Protein AF-A0A2E4XUX2-F1 (afdb_monomer)

Structure (mmCIF, N/CA/C/O backbone):
data_AF-A0A2E4XUX2-F1
#
_entry.id   AF-A0A2E4XUX2-F1
#
loop_
_atom_site.group_PDB
_atom_site.id
_atom_site.type_symbol
_atom_site.label_atom_id
_atom_site.label_alt_id
_atom_site.label_comp_id
_atom_site.label_asym_id
_atom_site.label_entity_id
_atom_site.label_seq_id
_atom_site.pdbx_PDB_ins_code
_atom_site.Cartn_x
_atom_site.Cartn_y
_atom_site.Cartn_z
_atom_site.occupancy
_atom_site.B_iso_or_equiv
_atom_site.auth_seq_id
_atom_site.auth_comp_id
_atom_site.auth_asym_id
_atom_site.auth_atom_id
_atom_site.pdbx_PDB_model_num
ATOM 1 N N . MET A 1 1 ? -13.521 22.174 11.044 1.00 58.12 1 MET A N 1
ATOM 2 C CA . MET A 1 1 ? -14.085 20.813 10.957 1.00 58.12 1 MET A CA 1
ATOM 3 C C . MET A 1 1 ? -13.325 20.121 9.840 1.00 58.12 1 MET A C 1
ATOM 5 O O . MET A 1 1 ? -13.396 20.618 8.723 1.00 58.12 1 MET A O 1
ATOM 9 N N . SER A 1 2 ? -12.495 19.117 10.137 1.00 80.62 2 SER A N 1
ATOM 10 C CA . SER A 1 2 ? -11.888 18.299 9.076 1.00 80.62 2 SER A CA 1
ATOM 11 C C . SER A 1 2 ? -12.908 17.262 8.606 1.00 80.62 2 SER A C 1
ATOM 13 O O . SER A 1 2 ? -13.803 16.889 9.366 1.00 80.62 2 SER A O 1
ATOM 15 N N . VAL A 1 3 ? -12.815 16.842 7.344 1.00 88.81 3 VAL A N 1
ATOM 16 C CA . VAL A 1 3 ? -13.848 16.018 6.695 1.00 88.81 3 VAL A CA 1
ATOM 17 C C . VAL A 1 3 ? -13.962 14.636 7.347 1.00 88.81 3 VAL A C 1
ATOM 19 O O . VAL A 1 3 ? -15.072 14.136 7.486 1.00 88.81 3 VAL A O 1
ATOM 22 N N . LEU A 1 4 ? -12.843 14.050 7.793 1.00 95.12 4 LEU A N 1
ATOM 23 C CA . LEU A 1 4 ? -12.794 12.691 8.357 1.00 95.12 4 LEU A CA 1
ATOM 24 C C . LEU A 1 4 ? -12.462 12.650 9.857 1.00 95.12 4 LEU A C 1
ATOM 26 O O . LEU A 1 4 ? -11.907 11.668 10.350 1.00 95.12 4 LEU A O 1
ATOM 30 N N . GLN A 1 5 ? -12.785 13.712 10.600 1.00 96.06 5 GLN A N 1
ATOM 31 C CA . GLN A 1 5 ? -12.512 13.763 12.037 1.00 96.06 5 GLN A CA 1
ATOM 32 C C . GLN A 1 5 ? -13.142 12.570 12.778 1.00 96.06 5 GLN A C 1
ATOM 34 O O . GLN A 1 5 ? -14.348 12.350 12.702 1.00 96.06 5 GLN A O 1
ATOM 39 N N . GLY A 1 6 ? -12.325 11.838 13.540 1.00 95.19 6 GLY A N 1
ATOM 40 C CA . GLY A 1 6 ? -12.758 10.688 14.346 1.00 95.19 6 GLY A CA 1
ATOM 41 C C . GLY A 1 6 ? -12.703 9.333 13.633 1.00 95.19 6 GLY A C 1
ATOM 42 O O . GLY A 1 6 ? -12.859 8.315 14.300 1.00 95.19 6 GLY A O 1
ATOM 43 N N . LEU A 1 7 ? -12.434 9.306 12.324 1.00 97.56 7 LEU A N 1
ATOM 44 C CA . LEU A 1 7 ? -12.208 8.070 11.574 1.00 97.56 7 LEU A CA 1
ATOM 45 C C . LEU A 1 7 ? -10.822 7.497 11.904 1.00 97.56 7 LEU A C 1
ATOM 47 O O . LEU A 1 7 ? -9.825 8.197 11.743 1.00 97.56 7 LEU A O 1
ATOM 51 N N . LYS A 1 8 ? -10.739 6.234 12.328 1.00 98.38 8 LYS A N 1
ATOM 52 C CA . LYS A 1 8 ? -9.479 5.558 12.673 1.00 98.38 8 LYS A CA 1
ATOM 53 C C . LYS A 1 8 ? -8.991 4.702 11.515 1.00 98.38 8 LYS A C 1
ATOM 55 O O . LYS A 1 8 ? -9.642 3.726 11.129 1.00 98.38 8 LYS A O 1
ATOM 60 N N . VAL A 1 9 ? -7.807 5.026 11.011 1.00 98.69 9 VAL A N 1
ATOM 61 C CA . VAL A 1 9 ? -7.191 4.347 9.869 1.00 98.69 9 VAL A CA 1
ATOM 62 C C . VAL A 1 9 ? -5.899 3.681 10.318 1.00 98.69 9 VAL A C 1
ATOM 64 O O . VAL A 1 9 ? -5.037 4.322 10.913 1.00 98.69 9 VAL A O 1
ATOM 67 N N . LEU A 1 10 ? -5.746 2.395 10.011 1.00 98.75 10 LEU A N 1
ATOM 68 C CA . LEU A 1 10 ? -4.516 1.650 10.243 1.00 98.75 10 LEU A CA 1
ATOM 69 C C . LEU A 1 10 ? -3.841 1.315 8.919 1.00 98.75 10 LEU A C 1
ATOM 71 O O . LEU A 1 10 ? -4.358 0.523 8.139 1.00 98.75 10 LEU A O 1
ATOM 75 N N . GLN A 1 11 ? -2.653 1.860 8.705 1.00 98.50 11 GLN A N 1
ATOM 76 C CA . GLN A 1 11 ? -1.730 1.412 7.670 1.00 98.50 11 GLN A CA 1
ATOM 77 C C . GLN A 1 11 ? -0.842 0.295 8.222 1.00 98.50 11 GLN A C 1
ATOM 79 O O . GLN A 1 11 ? -0.217 0.466 9.269 1.00 98.50 11 GLN A O 1
ATOM 84 N N . VAL A 1 12 ? -0.743 -0.823 7.509 1.00 98.12 12 VAL A N 1
ATOM 85 C CA . VAL A 1 12 ? 0.086 -1.962 7.918 1.00 98.12 12 VAL A CA 1
ATOM 86 C C . VAL A 1 12 ? 1.211 -2.188 6.915 1.00 98.12 12 VAL A C 1
ATOM 88 O O . VAL A 1 12 ? 0.970 -2.287 5.711 1.00 98.12 12 VAL A O 1
ATOM 91 N N . GLY A 1 13 ? 2.428 -2.315 7.434 1.00 96.56 13 GLY A N 1
ATOM 92 C CA . GLY A 1 13 ? 3.607 -2.706 6.682 1.00 96.56 13 GLY A CA 1
ATOM 93 C C . GLY A 1 13 ? 4.344 -1.563 5.976 1.00 96.56 13 GLY A C 1
ATOM 94 O O . GLY A 1 13 ? 3.981 -0.384 6.089 1.00 96.56 13 GLY A O 1
ATOM 95 N N . PRO A 1 14 ? 5.407 -1.918 5.231 1.00 96.00 14 PRO A N 1
ATOM 96 C CA . PRO A 1 14 ? 6.372 -0.962 4.699 1.00 96.00 14 PRO A CA 1
ATOM 97 C C . PRO A 1 14 ? 5.981 -0.333 3.352 1.00 96.00 14 PRO A C 1
ATOM 99 O O . PRO A 1 14 ? 6.699 0.536 2.865 1.00 96.00 14 PRO A O 1
ATOM 102 N N . GLY A 1 15 ? 4.878 -0.765 2.737 1.00 96.44 15 GLY A N 1
ATOM 103 C CA . GLY A 1 15 ? 4.493 -0.377 1.379 1.00 96.44 15 GLY A CA 1
ATOM 104 C C . GLY A 1 15 ? 4.258 1.129 1.190 1.00 96.44 15 GLY A 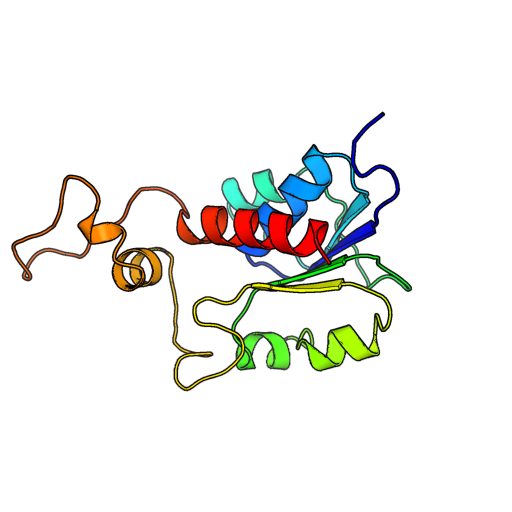C 1
ATOM 105 O O . GLY A 1 15 ? 3.610 1.788 2.011 1.00 96.44 15 GLY A O 1
ATOM 106 N N . LEU A 1 16 ? 4.783 1.686 0.093 1.00 97.62 16 LEU A N 1
ATOM 107 C CA . LEU A 1 16 ? 4.685 3.118 -0.205 1.00 97.62 16 LEU A CA 1
ATOM 108 C C . LEU A 1 16 ? 3.291 3.536 -0.685 1.00 97.62 16 LEU A C 1
ATOM 110 O O . LEU A 1 16 ? 2.864 4.651 -0.392 1.00 97.62 16 LEU A O 1
ATOM 114 N N . GLY A 1 17 ? 2.561 2.668 -1.384 1.00 98.06 17 GLY A N 1
ATOM 115 C CA . GLY A 1 17 ? 1.176 2.926 -1.782 1.00 98.06 17 GLY A CA 1
ATOM 116 C C . GLY A 1 17 ? 0.237 3.001 -0.577 1.00 98.06 17 GLY A C 1
ATOM 117 O O . GLY A 1 17 ? -0.569 3.927 -0.468 1.00 98.06 17 GLY A O 1
ATOM 118 N N . ALA A 1 18 ? 0.396 2.100 0.393 1.00 98.19 18 ALA A N 1
ATOM 119 C CA . ALA A 1 18 ? -0.279 2.174 1.681 1.00 98.19 18 ALA A CA 1
ATOM 120 C C . ALA A 1 18 ? 0.158 3.423 2.465 1.00 98.19 18 ALA A C 1
ATOM 122 O O . ALA A 1 18 ? -0.685 4.074 3.084 1.00 98.19 18 ALA A O 1
ATOM 123 N N . ALA A 1 19 ? 1.437 3.815 2.388 1.00 98.44 19 ALA A N 1
ATOM 124 C CA . ALA A 1 19 ? 1.935 5.053 2.986 1.00 98.44 19 ALA A CA 1
ATOM 125 C C . ALA A 1 19 ? 1.295 6.317 2.392 1.00 98.44 19 ALA A C 1
ATOM 127 O O . ALA A 1 19 ? 0.897 7.201 3.160 1.00 98.44 19 ALA A O 1
ATOM 128 N N . VAL A 1 20 ? 1.140 6.383 1.064 1.00 98.56 20 VAL A N 1
ATOM 129 C CA . VAL A 1 20 ? 0.394 7.442 0.362 1.00 98.56 20 VAL A CA 1
ATOM 130 C C . VAL A 1 20 ? -1.063 7.453 0.815 1.00 98.56 20 VAL A C 1
ATOM 132 O O . VAL A 1 20 ? -1.564 8.499 1.222 1.00 98.56 20 VAL A O 1
ATOM 135 N N . CYS A 1 21 ? -1.729 6.296 0.812 1.00 98.56 21 CYS A N 1
ATOM 136 C CA . CYS A 1 21 ? -3.122 6.176 1.239 1.00 98.56 21 CYS A CA 1
ATOM 137 C C . CYS A 1 21 ? -3.318 6.680 2.678 1.00 98.56 21 CYS A C 1
ATOM 139 O O . CYS A 1 21 ? -4.170 7.530 2.936 1.00 98.56 21 CYS A O 1
ATOM 141 N N . GLY A 1 22 ? -2.498 6.204 3.619 1.00 98.12 22 GLY A N 1
ATOM 142 C CA . GLY A 1 22 ? -2.552 6.628 5.016 1.00 98.12 22 GLY A CA 1
ATOM 143 C C . GLY A 1 22 ? -2.263 8.120 5.191 1.00 98.12 22 GLY A C 1
ATOM 144 O O . GLY A 1 22 ? -2.888 8.769 6.027 1.00 98.12 22 GLY A O 1
ATOM 145 N N . ARG A 1 23 ? -1.350 8.686 4.387 1.00 97.88 23 ARG A N 1
ATOM 146 C CA . ARG A 1 23 ? -1.059 10.125 4.406 1.00 97.88 23 ARG A CA 1
ATOM 147 C C . ARG A 1 23 ? -2.257 10.950 3.939 1.0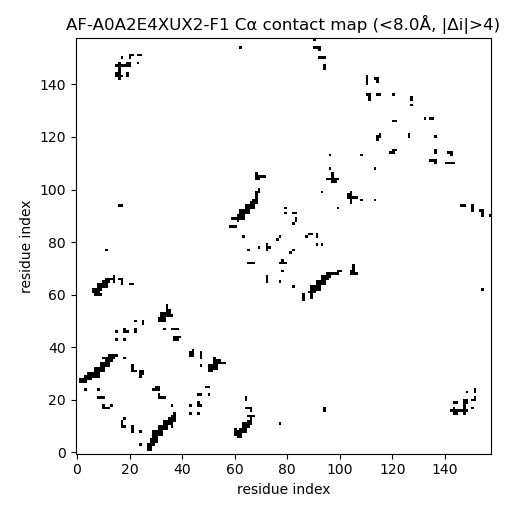0 97.88 23 ARG A C 1
ATOM 149 O O . ARG A 1 23 ? -2.585 11.927 4.596 1.00 97.88 23 ARG A O 1
ATOM 156 N N . LEU A 1 24 ? -2.941 10.534 2.873 1.00 97.12 24 LEU A N 1
ATOM 157 C CA . LEU A 1 24 ? -4.136 11.225 2.382 1.00 97.12 24 LEU A CA 1
ATOM 158 C C . LEU A 1 24 ? -5.257 11.246 3.424 1.00 97.12 24 LEU A C 1
ATOM 160 O O . LEU A 1 24 ? -5.850 12.296 3.648 1.00 97.12 24 LEU A O 1
ATOM 164 N N . PHE A 1 25 ? -5.505 10.121 4.102 1.00 97.75 25 PHE A N 1
ATOM 165 C CA . PHE A 1 25 ? -6.453 10.068 5.218 1.00 97.75 25 PHE A CA 1
ATOM 166 C C . PHE A 1 25 ? -6.064 11.025 6.354 1.00 97.75 25 PHE A C 1
ATOM 168 O O . PHE A 1 25 ? -6.920 11.753 6.859 1.00 97.75 25 PHE A O 1
ATOM 175 N N . ALA A 1 26 ? -4.780 11.058 6.727 1.00 97.25 26 ALA A N 1
ATOM 176 C CA . ALA A 1 26 ? -4.268 11.979 7.742 1.00 97.25 26 ALA A CA 1
ATOM 177 C C . ALA A 1 26 ? -4.461 13.450 7.331 1.00 97.25 26 ALA A C 1
ATOM 179 O O . ALA A 1 26 ? -4.947 14.254 8.126 1.00 97.25 26 ALA A O 1
ATOM 180 N N . ASP A 1 27 ? -4.144 13.793 6.079 1.00 95.69 27 ASP A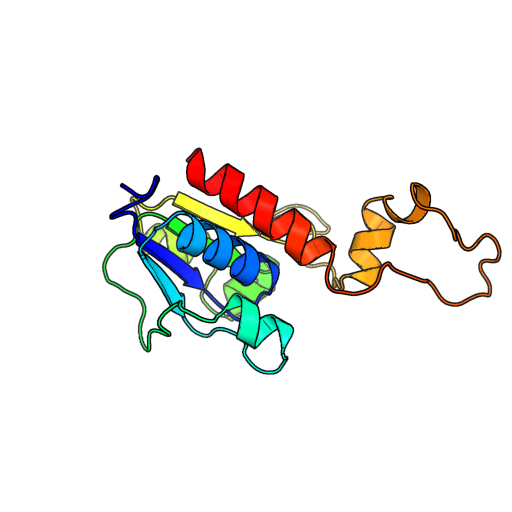 N 1
ATOM 181 C CA . ASP A 1 27 ? -4.225 15.160 5.551 1.00 95.69 27 ASP A CA 1
ATOM 182 C C . ASP A 1 27 ? -5.672 15.696 5.547 1.00 95.69 27 ASP A C 1
ATOM 184 O O . ASP A 1 27 ? -5.890 16.889 5.762 1.00 95.69 27 ASP A O 1
ATOM 188 N N . VAL A 1 28 ? -6.679 14.827 5.377 1.00 95.38 28 VAL A N 1
ATOM 189 C CA . VAL A 1 28 ? -8.107 15.198 5.491 1.00 95.38 28 VAL A CA 1
ATOM 190 C C . VAL A 1 28 ? -8.687 15.004 6.904 1.00 95.38 28 VAL A C 1
ATOM 192 O O . VAL A 1 28 ? -9.888 15.200 7.127 1.00 95.38 28 VAL A O 1
ATOM 195 N N . GLY A 1 29 ? -7.824 14.686 7.874 1.00 96.06 29 GLY A N 1
ATOM 196 C CA . GLY A 1 29 ? -8.081 14.757 9.311 1.00 96.06 29 GLY A CA 1
ATOM 197 C C . GLY A 1 29 ? -8.555 13.474 9.992 1.00 96.06 29 GLY A C 1
ATOM 198 O O . GLY A 1 29 ? -9.143 13.577 11.069 1.00 96.06 29 GLY A O 1
ATOM 199 N N . ALA A 1 30 ? -8.325 12.303 9.393 1.00 97.75 30 ALA A N 1
ATOM 200 C CA . ALA A 1 30 ? -8.504 11.018 10.066 1.00 97.75 30 ALA A CA 1
ATOM 201 C C . ALA A 1 30 ? -7.399 10.765 11.114 1.00 97.75 30 ALA A C 1
ATOM 203 O O . ALA A 1 30 ? -6.275 11.255 10.987 1.00 97.75 30 ALA A O 1
ATOM 204 N N . ASP A 1 31 ? -7.697 9.944 12.121 1.00 97.81 31 ASP A N 1
ATOM 205 C CA . ASP A 1 31 ? -6.719 9.385 13.061 1.00 97.81 31 ASP A CA 1
ATOM 206 C C . ASP A 1 31 ? -5.968 8.222 12.388 1.00 97.81 31 ASP A C 1
ATOM 208 O O . ASP A 1 31 ? -6.321 7.043 12.516 1.00 97.81 31 ASP A O 1
ATOM 212 N N . ALA A 1 32 ? -4.969 8.579 11.579 1.00 98.19 32 ALA A N 1
ATOM 213 C CA . ALA A 1 32 ? -4.171 7.640 10.805 1.00 98.19 32 ALA A CA 1
ATOM 214 C C . ALA A 1 32 ? -2.928 7.182 11.579 1.00 98.19 32 ALA A C 1
ATOM 216 O O . ALA A 1 32 ? -2.014 7.958 11.861 1.00 98.19 32 ALA A O 1
ATOM 217 N N . ASN A 1 33 ? -2.865 5.884 11.850 1.00 98.44 33 ASN A N 1
ATOM 218 C CA . ASN A 1 33 ? -1.773 5.221 12.549 1.00 98.44 33 ASN A CA 1
ATOM 219 C C . ASN A 1 33 ? -1.081 4.221 11.61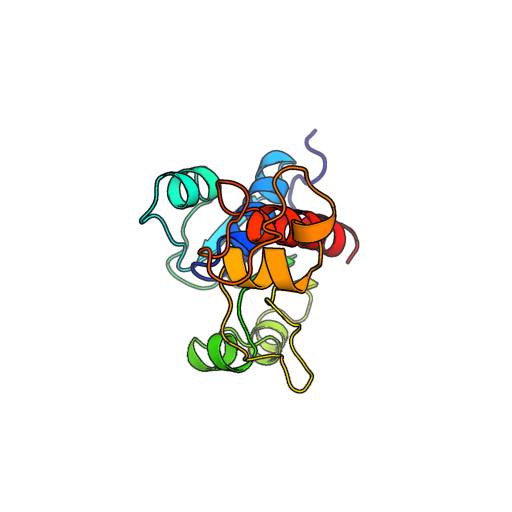7 1.00 98.44 33 ASN A C 1
ATOM 221 O O . ASN A 1 33 ? -1.679 3.723 10.662 1.00 98.44 33 ASN A O 1
ATOM 225 N N . CYS A 1 34 ? 0.179 3.900 11.897 1.00 98.31 34 CYS A N 1
ATOM 226 C CA . CYS A 1 34 ? 0.945 2.916 11.135 1.00 98.31 34 CYS A CA 1
ATOM 227 C C . CYS A 1 34 ? 1.494 1.803 12.036 1.00 98.31 34 CYS A C 1
ATOM 229 O O . CYS A 1 34 ? 1.827 2.041 13.192 1.00 98.31 34 CYS A O 1
ATOM 231 N N . PHE A 1 35 ? 1.584 0.584 11.512 1.00 98.31 35 PHE A N 1
ATOM 232 C CA . PHE A 1 35 ? 2.213 -0.567 12.160 1.00 98.31 35 PHE A CA 1
ATOM 233 C C . PHE A 1 35 ? 3.286 -1.118 11.220 1.00 98.31 35 PHE A C 1
ATOM 235 O O . PHE A 1 35 ? 2.983 -1.416 10.068 1.00 98.31 35 PHE A O 1
ATOM 242 N N . GLU A 1 36 ? 4.528 -1.197 11.700 1.00 97.38 36 GLU A N 1
ATOM 243 C CA . GLU A 1 36 ? 5.711 -1.592 10.912 1.00 97.38 36 GLU A CA 1
ATOM 244 C C . GLU A 1 36 ? 5.929 -0.792 9.597 1.00 97.38 36 GLU A C 1
ATOM 246 O O . GLU A 1 36 ? 6.121 -1.383 8.533 1.00 97.38 36 GLU A O 1
ATOM 251 N N . PRO A 1 37 ? 5.908 0.560 9.626 1.00 97.69 37 PRO A N 1
ATOM 252 C CA . PRO A 1 37 ? 6.153 1.375 8.435 1.00 97.69 37 PRO A CA 1
ATOM 253 C C . PRO A 1 37 ? 7.634 1.401 8.025 1.00 97.69 37 PRO A C 1
ATOM 255 O O . PRO A 1 37 ? 8.531 1.408 8.870 1.00 97.69 37 PRO A O 1
ATOM 258 N N . ALA A 1 38 ? 7.891 1.578 6.729 1.00 96.62 38 ALA A N 1
ATOM 259 C CA . ALA A 1 38 ? 9.209 1.953 6.223 1.00 96.62 38 ALA A CA 1
ATOM 260 C C . ALA A 1 38 ? 9.527 3.431 6.517 1.00 96.62 38 ALA A C 1
ATOM 262 O O . ALA A 1 38 ? 8.650 4.300 6.456 1.00 96.62 38 ALA A O 1
ATOM 263 N N . ARG A 1 39 ? 10.794 3.725 6.822 1.00 96.81 39 ARG A N 1
ATOM 264 C CA . ARG A 1 39 ? 11.344 5.087 7.019 1.00 96.81 39 ARG A CA 1
ATOM 265 C C . ARG A 1 39 ? 12.795 5.199 6.529 1.00 96.81 39 ARG A C 1
ATOM 267 O O . ARG A 1 39 ? 13.527 6.093 6.924 1.00 96.81 39 ARG A O 1
ATOM 274 N N . ASP A 1 40 ? 13.214 4.253 5.704 1.00 96.56 40 ASP A N 1
ATOM 275 C CA . ASP A 1 40 ? 14.569 4.077 5.179 1.00 96.56 40 ASP A CA 1
ATOM 276 C C . ASP A 1 40 ? 14.903 5.032 4.023 1.00 96.56 40 ASP A C 1
ATOM 278 O O . ASP A 1 40 ? 16.073 5.229 3.698 1.00 96.56 40 ASP A O 1
ATOM 282 N N . THR A 1 41 ? 13.892 5.667 3.425 1.00 96.38 41 THR A N 1
ATOM 283 C CA . THR A 1 41 ? 14.058 6.685 2.381 1.00 96.38 41 THR A CA 1
ATOM 284 C C . THR A 1 41 ? 13.409 8.012 2.787 1.00 96.38 41 THR A C 1
ATOM 286 O O . THR A 1 41 ? 12.406 7.999 3.508 1.00 96.38 41 THR A O 1
ATOM 289 N N . PRO A 1 42 ? 13.884 9.166 2.272 1.00 96.88 42 PRO A N 1
ATOM 290 C CA . PRO A 1 42 ? 13.245 10.460 2.534 1.00 96.88 42 PRO A CA 1
ATOM 291 C C . PRO A 1 42 ? 11.764 10.504 2.133 1.00 96.88 42 PRO A C 1
ATOM 293 O O . PRO A 1 42 ? 10.959 11.170 2.782 1.00 96.88 42 PRO A O 1
ATOM 296 N N . LEU A 1 43 ? 11.384 9.773 1.078 1.00 96.06 43 LEU A N 1
ATOM 297 C CA . LEU A 1 43 ? 9.989 9.656 0.661 1.00 96.06 43 LEU A CA 1
ATOM 298 C C . LEU A 1 43 ? 9.167 8.854 1.679 1.00 96.06 43 LEU A C 1
ATOM 300 O O . LEU A 1 43 ? 8.102 9.312 2.089 1.00 96.06 43 LEU A O 1
ATOM 304 N N . ALA A 1 44 ? 9.659 7.689 2.113 1.00 97.31 44 ALA A N 1
ATOM 305 C CA . ALA A 1 44 ? 8.987 6.874 3.125 1.00 97.31 44 ALA A CA 1
ATOM 306 C C . ALA A 1 44 ? 8.841 7.639 4.450 1.00 97.31 44 ALA A C 1
ATOM 308 O O . ALA A 1 44 ? 7.765 7.651 5.051 1.00 97.31 44 ALA A O 1
ATOM 309 N N . GLU A 1 45 ? 9.893 8.343 4.873 1.00 97.75 45 GLU A N 1
ATOM 310 C CA . GLU A 1 45 ? 9.866 9.208 6.050 1.00 97.75 45 GLU A CA 1
ATOM 311 C C . GLU A 1 45 ? 8.820 10.320 5.907 1.00 97.75 45 GLU A C 1
ATOM 313 O O . GLU A 1 45 ? 7.997 10.500 6.806 1.00 97.75 45 GLU A O 1
ATOM 318 N N . HIS A 1 46 ? 8.790 11.016 4.766 1.00 97.12 46 HIS A N 1
ATOM 319 C CA . HIS A 1 46 ? 7.813 12.067 4.492 1.00 97.12 46 HIS A CA 1
ATOM 320 C C . HIS A 1 46 ? 6.369 11.548 4.527 1.00 97.12 46 HIS A C 1
ATOM 322 O O . HIS A 1 46 ? 5.505 12.144 5.174 1.00 97.12 46 HIS A O 1
ATOM 328 N N . LEU A 1 47 ? 6.088 10.436 3.844 1.00 98.06 47 LEU A N 1
ATOM 329 C CA . LEU A 1 47 ? 4.746 9.854 3.783 1.00 98.06 47 LEU A CA 1
ATOM 330 C C . LEU A 1 47 ? 4.283 9.351 5.150 1.00 98.06 47 LEU A C 1
ATOM 332 O O . LEU A 1 47 ? 3.095 9.418 5.457 1.00 98.06 47 LEU A O 1
ATOM 336 N N . ASN A 1 48 ? 5.210 8.869 5.981 1.00 98.12 48 ASN A N 1
ATOM 337 C CA . ASN A 1 48 ? 4.924 8.376 7.324 1.00 98.12 48 ASN A CA 1
ATOM 338 C C . ASN A 1 48 ? 5.072 9.435 8.428 1.00 98.12 48 ASN A C 1
ATOM 340 O O . ASN A 1 48 ? 4.922 9.113 9.611 1.00 98.12 48 ASN A O 1
ATOM 344 N N . ASN A 1 49 ? 5.349 10.691 8.079 1.00 95.94 49 ASN A N 1
ATOM 345 C CA . ASN A 1 49 ? 5.362 11.802 9.025 1.00 95.94 49 ASN A CA 1
ATOM 346 C C . ASN A 1 49 ? 3.935 12.092 9.529 1.00 95.94 49 ASN A C 1
ATOM 348 O O . ASN A 1 49 ? 2.965 11.944 8.789 1.00 95.94 49 ASN A O 1
ATOM 352 N N . GLY A 1 50 ? 3.798 12.451 10.806 1.00 92.44 50 GLY A N 1
ATOM 353 C CA . GLY A 1 50 ? 2.517 12.765 11.446 1.00 92.44 50 GLY A CA 1
ATOM 354 C C . GLY A 1 50 ? 1.642 11.561 11.811 1.00 92.44 50 GLY A C 1
ATOM 355 O O . GLY A 1 50 ? 0.733 11.718 12.619 1.00 92.44 50 GLY A O 1
ATOM 356 N N . LYS A 1 51 ? 1.932 10.360 11.292 1.00 97.12 51 LYS A N 1
ATOM 357 C CA . LYS A 1 51 ? 1.229 9.115 11.644 1.00 97.12 51 LYS A CA 1
ATOM 358 C C . LYS A 1 51 ? 1.965 8.395 12.782 1.00 97.12 51 LYS A C 1
ATOM 360 O O . LYS A 1 51 ? 3.121 8.001 12.577 1.00 97.12 51 LYS A O 1
ATOM 365 N N . PRO A 1 52 ? 1.352 8.193 13.965 1.00 97.75 52 PRO A N 1
ATOM 366 C CA . PRO A 1 52 ? 1.983 7.447 15.050 1.00 97.75 52 PRO A CA 1
ATOM 367 C C . PRO A 1 52 ? 2.321 6.012 14.630 1.00 97.75 52 PRO A C 1
ATOM 369 O O . PRO A 1 52 ? 1.520 5.343 13.975 1.00 97.75 52 PRO A O 1
ATOM 372 N N . SER A 1 53 ? 3.512 5.539 15.011 1.00 97.88 53 SER A N 1
ATOM 373 C CA . SER A 1 53 ? 3.927 4.148 14.800 1.00 97.88 53 SER A CA 1
ATOM 374 C C . SER A 1 53 ? 3.555 3.316 16.018 1.00 97.88 53 SER A C 1
ATOM 376 O O . SER A 1 53 ? 4.078 3.527 17.112 1.00 97.88 53 SER A O 1
ATOM 378 N N . LEU A 1 54 ? 2.649 2.369 15.830 1.00 98.12 54 LEU A N 1
ATOM 379 C CA . LEU A 1 54 ? 2.159 1.484 16.872 1.00 98.12 54 LEU A CA 1
ATOM 380 C C . LEU A 1 54 ? 3.097 0.291 17.047 1.00 98.12 54 LEU A C 1
ATOM 382 O O . LEU A 1 54 ? 3.618 -0.252 16.078 1.00 98.12 54 LEU A O 1
ATOM 386 N N . THR A 1 55 ? 3.273 -0.144 18.292 1.00 97.44 55 THR A N 1
ATOM 387 C CA . THR A 1 55 ? 4.067 -1.333 18.643 1.00 97.44 55 THR A CA 1
ATOM 388 C C . THR A 1 55 ? 3.237 -2.617 18.670 1.00 97.44 55 THR A C 1
ATOM 390 O O . THR A 1 55 ? 3.791 -3.708 18.755 1.00 97.44 55 THR A O 1
ATOM 393 N N . ALA A 1 56 ? 1.909 -2.501 18.601 1.00 96.94 56 ALA A N 1
ATOM 394 C CA . ALA A 1 56 ? 0.976 -3.618 18.551 1.00 96.94 56 ALA A CA 1
ATOM 395 C C . ALA A 1 56 ? -0.292 -3.229 17.778 1.00 96.94 56 ALA A C 1
ATOM 397 O O . ALA A 1 56 ? -0.679 -2.060 17.741 1.00 96.94 56 ALA A O 1
ATOM 398 N N . LEU A 1 57 ? -0.970 -4.225 17.206 1.00 96.81 57 LEU A N 1
ATOM 399 C CA . LEU A 1 57 ? -2.223 -4.030 16.475 1.00 96.81 57 LEU A CA 1
ATOM 400 C C . LEU A 1 57 ? -3.370 -3.590 17.417 1.00 96.81 57 LEU A C 1
ATOM 402 O O . LEU A 1 57 ? -3.700 -4.327 18.359 1.00 96.81 57 LEU A O 1
ATOM 406 N N . PRO A 1 58 ? -4.025 -2.437 17.165 1.00 96.94 58 PRO A N 1
ATOM 407 C CA . PRO A 1 58 ? -5.149 -1.939 17.958 1.00 96.94 58 PRO A CA 1
ATOM 408 C C . PRO A 1 58 ? -6.328 -2.897 18.066 1.00 96.94 58 PRO A C 1
ATOM 410 O O . PRO A 1 58 ? -6.517 -3.792 17.248 1.00 96.94 58 PRO A O 1
ATOM 413 N N . LYS A 1 59 ? -7.197 -2.690 19.059 1.00 96.25 59 LYS A N 1
ATOM 414 C CA . LYS A 1 59 ? -8.393 -3.529 19.242 1.00 96.25 59 LYS A CA 1
ATOM 415 C C . LYS A 1 59 ? -9.445 -3.339 18.147 1.00 96.25 59 LYS A C 1
ATOM 417 O O . LYS A 1 59 ? -10.018 -4.341 17.736 1.00 96.25 59 LYS A O 1
ATOM 422 N N . SER A 1 60 ? -9.663 -2.112 17.674 1.00 97.12 60 SER A N 1
ATOM 423 C CA . SER A 1 60 ? -10.666 -1.785 16.654 1.00 97.12 60 SER A CA 1
ATOM 424 C C . SER A 1 60 ? -10.214 -0.624 15.778 1.00 97.12 60 SER A C 1
ATOM 426 O O . SER A 1 60 ? -9.695 0.364 16.291 1.00 97.12 60 SER A O 1
ATOM 428 N N . MET A 1 61 ? -10.465 -0.726 14.480 1.00 98.38 61 MET A N 1
ATOM 429 C CA . MET A 1 61 ? -10.155 0.276 13.458 1.00 98.38 61 MET A CA 1
ATOM 430 C C . MET A 1 61 ? -11.356 0.385 12.523 1.00 98.38 61 MET A C 1
ATOM 432 O O . MET A 1 61 ? -12.113 -0.579 12.422 1.00 98.38 61 MET A O 1
ATOM 436 N N . ASP A 1 62 ? -11.513 1.526 11.859 1.00 98.31 62 ASP A N 1
ATOM 437 C CA . ASP A 1 62 ? -12.603 1.728 10.901 1.00 98.31 62 ASP A CA 1
ATOM 438 C C . ASP A 1 62 ? -12.130 1.358 9.489 1.00 98.31 62 ASP A C 1
ATOM 440 O O . ASP A 1 62 ? -12.865 0.743 8.721 1.00 98.31 62 ASP A O 1
ATOM 444 N N . ILE A 1 63 ? -10.856 1.636 9.181 1.00 98.62 63 ILE A N 1
ATOM 445 C CA . ILE A 1 63 ? -10.204 1.254 7.924 1.00 98.62 63 ILE A CA 1
ATOM 446 C C . ILE A 1 63 ? -8.855 0.596 8.215 1.00 98.62 63 ILE A C 1
ATOM 448 O O . ILE A 1 63 ? -8.072 1.085 9.030 1.00 98.62 63 ILE A O 1
ATOM 452 N N . VAL A 1 64 ? -8.557 -0.493 7.508 1.00 98.62 64 VAL A N 1
ATOM 453 C CA . VAL A 1 64 ? -7.245 -1.146 7.490 1.00 98.62 64 VAL A CA 1
ATOM 454 C C . VAL A 1 64 ? -6.715 -1.163 6.061 1.00 98.62 64 VAL A C 1
ATOM 456 O O . VAL A 1 64 ? -7.353 -1.711 5.164 1.00 98.62 64 VAL A O 1
ATOM 459 N N . VAL A 1 65 ? -5.541 -0.574 5.860 1.00 98.62 65 VAL A N 1
ATOM 460 C CA . VAL A 1 65 ? -4.857 -0.468 4.571 1.00 98.62 65 VAL A CA 1
ATOM 461 C C . VAL A 1 65 ? -3.662 -1.414 4.560 1.00 98.62 65 VAL A C 1
ATOM 463 O O . VAL A 1 65 ? -2.802 -1.349 5.440 1.00 98.62 65 VAL A O 1
ATOM 466 N N . LEU A 1 66 ? -3.618 -2.280 3.554 1.00 97.56 66 LEU A N 1
ATOM 467 C CA . LEU A 1 66 ? -2.590 -3.296 3.346 1.00 97.56 66 LEU A CA 1
ATOM 468 C C . LEU A 1 66 ? -1.950 -3.085 1.978 1.00 97.56 66 LEU A C 1
ATOM 470 O O . LEU A 1 66 ? -2.647 -2.725 1.032 1.00 97.56 66 LEU A O 1
ATOM 474 N N . GLU A 1 67 ? -0.662 -3.379 1.847 1.00 97.75 67 GLU A N 1
ATOM 475 C CA . GLU A 1 67 ? 0.007 -3.429 0.548 1.00 97.75 67 GLU A CA 1
ATOM 476 C C . GLU A 1 67 ? 0.863 -4.683 0.416 1.00 97.75 67 GLU A C 1
ATOM 478 O O . GLU A 1 67 ? 1.694 -4.972 1.275 1.00 97.75 67 GLU A O 1
ATOM 483 N N . GLY A 1 68 ? 0.663 -5.416 -0.678 1.00 96.81 68 GLY A N 1
ATOM 484 C CA . GLY A 1 68 ? 1.473 -6.575 -1.038 1.00 96.81 68 GLY A CA 1
ATOM 485 C C . GLY A 1 68 ? 0.695 -7.610 -1.843 1.00 96.81 68 GLY A C 1
ATOM 486 O O . GLY A 1 68 ? -0.536 -7.625 -1.841 1.00 96.81 68 GLY A O 1
ATOM 487 N N . GLY A 1 69 ? 1.416 -8.490 -2.539 1.00 96.88 69 GLY A N 1
ATOM 488 C CA . GLY A 1 69 ? 0.818 -9.676 -3.162 1.00 96.88 69 GLY A CA 1
ATOM 489 C C . GLY A 1 69 ? 0.252 -10.653 -2.114 1.00 96.88 69 GLY A C 1
ATOM 490 O O . GLY A 1 69 ? 0.638 -10.576 -0.940 1.00 96.88 69 GLY A O 1
ATOM 491 N N . PRO A 1 70 ? -0.660 -11.566 -2.497 1.00 97.00 70 PRO A N 1
ATOM 492 C CA . PRO A 1 70 ? -1.263 -12.544 -1.587 1.00 97.00 70 PRO A CA 1
ATOM 493 C C . PRO A 1 70 ? -0.262 -13.345 -0.752 1.00 97.00 70 PRO A C 1
ATOM 495 O O . PRO A 1 70 ? -0.461 -13.498 0.459 1.00 97.00 70 PRO A O 1
ATOM 498 N N . ALA A 1 71 ? 0.811 -13.843 -1.372 1.00 96.31 71 ALA A N 1
ATOM 499 C CA . ALA A 1 71 ? 1.832 -14.630 -0.693 1.00 96.31 71 ALA A CA 1
ATOM 500 C C . ALA A 1 71 ? 2.584 -13.774 0.331 1.00 96.31 71 ALA A C 1
ATOM 502 O O . ALA A 1 71 ? 2.649 -14.143 1.502 1.00 96.31 71 ALA A O 1
ATOM 503 N N . ALA A 1 72 ? 3.045 -12.588 -0.077 1.00 95.81 72 ALA A N 1
ATOM 504 C CA . ALA A 1 72 ? 3.774 -11.665 0.792 1.00 95.81 72 ALA A CA 1
ATOM 505 C C . ALA A 1 72 ? 2.930 -11.209 1.994 1.00 95.81 72 ALA A C 1
ATOM 507 O O . ALA A 1 72 ? 3.413 -11.184 3.126 1.00 95.81 72 ALA A O 1
ATOM 508 N N . LEU A 1 73 ? 1.650 -10.881 1.788 1.00 96.56 73 LEU A N 1
ATOM 509 C CA . LEU A 1 73 ? 0.763 -10.522 2.896 1.00 9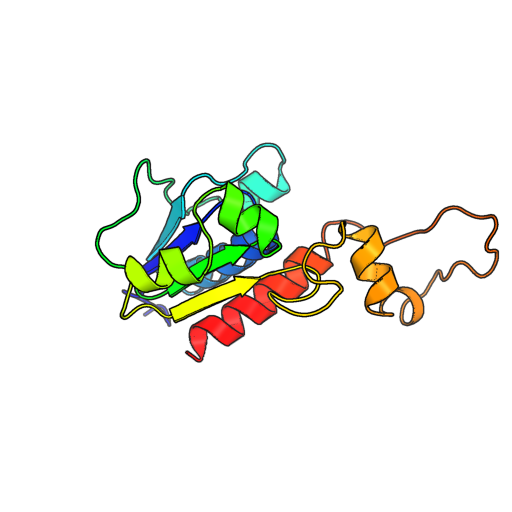6.56 73 LEU A CA 1
ATOM 510 C C . LEU A 1 73 ? 0.519 -11.709 3.833 1.00 96.56 73 LEU A C 1
ATOM 512 O O . LEU A 1 73 ? 0.448 -11.528 5.046 1.00 96.56 73 LEU A O 1
ATOM 516 N N . THR A 1 74 ? 0.397 -12.924 3.299 1.00 95.75 74 THR A N 1
ATOM 517 C CA . THR A 1 74 ? 0.201 -14.132 4.113 1.00 95.75 74 THR A CA 1
ATOM 518 C C . THR A 1 74 ? 1.437 -14.459 4.947 1.00 95.75 74 THR A C 1
ATOM 520 O O . THR A 1 74 ? 1.300 -14.720 6.140 1.00 95.75 74 THR A O 1
ATOM 523 N N . GLU A 1 75 ? 2.626 -14.398 4.348 1.00 95.31 75 GLU A N 1
ATOM 524 C CA . GLU A 1 75 ? 3.910 -14.662 5.008 1.00 95.31 75 GLU A CA 1
ATOM 525 C C . GLU A 1 75 ? 4.156 -13.707 6.182 1.00 95.31 75 GLU A C 1
ATOM 527 O O . GLU A 1 75 ? 4.542 -14.142 7.264 1.00 95.31 75 GLU A O 1
ATOM 532 N N . ASN A 1 76 ? 3.817 -12.426 6.014 1.00 92.62 76 ASN A N 1
ATOM 533 C CA . ASN A 1 76 ? 3.935 -11.414 7.068 1.00 92.62 76 ASN A CA 1
ATOM 534 C C . ASN A 1 76 ? 2.770 -11.431 8.082 1.00 92.62 76 ASN A C 1
ATOM 536 O O . ASN A 1 76 ? 2.707 -10.599 8.983 1.00 92.62 76 ASN A O 1
ATOM 540 N N . GLY A 1 77 ? 1.810 -12.356 7.952 1.00 93.00 77 GLY A N 1
ATOM 541 C CA . GLY A 1 77 ? 0.653 -12.453 8.852 1.00 93.00 77 GLY A CA 1
ATOM 542 C C . GLY A 1 77 ? -0.412 -11.363 8.655 1.00 93.00 77 GLY A C 1
ATOM 543 O O . GLY A 1 77 ? -1.330 -11.238 9.469 1.00 93.00 77 GLY A O 1
ATOM 544 N N . TRP A 1 78 ? -0.334 -10.597 7.566 1.00 94.25 78 TRP A N 1
ATOM 545 C CA . TRP A 1 78 ? -1.232 -9.486 7.222 1.00 94.25 78 TRP A CA 1
ATOM 546 C C . TRP A 1 78 ? -2.221 -9.811 6.102 1.00 94.25 78 TRP A C 1
ATOM 548 O O . TRP A 1 78 ? -2.872 -8.917 5.568 1.00 94.25 78 TRP A O 1
ATOM 558 N N . GLY A 1 79 ? -2.370 -11.087 5.741 1.00 95.25 79 GLY A N 1
ATOM 559 C CA . GLY A 1 79 ? -3.319 -11.520 4.717 1.00 95.25 79 GLY A CA 1
ATOM 560 C C . GLY A 1 79 ? -4.739 -11.000 4.972 1.00 95.25 79 GLY A C 1
ATOM 561 O O . GLY A 1 79 ? -5.202 -10.940 6.116 1.00 95.25 79 GLY A O 1
ATOM 562 N N . VAL A 1 80 ? -5.469 -10.679 3.899 1.00 96.12 80 VAL A N 1
ATOM 563 C CA . VAL A 1 80 ? -6.821 -10.084 3.956 1.00 96.12 80 VAL A CA 1
ATOM 564 C C . VAL A 1 80 ? -7.764 -10.869 4.878 1.00 96.12 80 VAL A C 1
ATOM 566 O O . VAL A 1 80 ? -8.471 -10.283 5.696 1.00 96.12 80 VAL A O 1
ATOM 569 N N . ALA A 1 81 ? -7.736 -12.205 4.817 1.00 96.00 81 ALA A N 1
ATOM 570 C CA . ALA A 1 81 ? -8.560 -13.058 5.674 1.00 96.00 81 ALA A CA 1
ATOM 571 C C . ALA A 1 81 ? -8.189 -12.955 7.167 1.00 96.00 81 ALA A C 1
ATOM 573 O O . ALA A 1 81 ? -9.068 -13.019 8.028 1.00 96.00 81 ALA A O 1
ATOM 574 N N . ALA A 1 82 ? -6.903 -12.793 7.492 1.00 95.62 82 ALA A N 1
ATOM 575 C CA . ALA A 1 82 ? -6.451 -12.596 8.867 1.00 95.62 82 ALA A CA 1
ATOM 576 C C . ALA A 1 82 ? -6.902 -11.231 9.400 1.00 95.62 82 ALA A C 1
ATOM 578 O O . ALA A 1 82 ? -7.460 -11.155 10.497 1.00 95.62 82 ALA A O 1
ATOM 579 N N . MET A 1 83 ? -6.756 -10.178 8.592 1.00 97.00 83 MET A N 1
ATOM 580 C CA . MET A 1 83 ? -7.211 -8.835 8.951 1.00 97.00 83 MET A CA 1
ATOM 581 C C . MET A 1 83 ? -8.733 -8.769 9.104 1.00 97.00 83 MET A C 1
ATOM 583 O O . MET A 1 83 ? -9.208 -8.190 10.076 1.00 97.00 83 MET A O 1
ATOM 587 N N . ARG A 1 84 ? -9.506 -9.455 8.248 1.00 97.25 84 ARG A N 1
ATOM 588 C CA . ARG A 1 84 ? -10.973 -9.548 8.372 1.00 97.25 84 ARG A CA 1
ATOM 589 C C . ARG A 1 84 ? -11.413 -10.237 9.657 1.00 97.25 84 ARG A C 1
ATOM 591 O O . ARG A 1 84 ? -12.359 -9.784 10.287 1.00 97.25 84 ARG A O 1
ATOM 598 N N . ARG A 1 85 ? -10.724 -11.300 10.085 1.00 97.06 85 ARG A N 1
ATOM 599 C CA . ARG A 1 85 ? -11.007 -11.934 11.387 1.00 97.06 85 ARG A CA 1
ATOM 600 C C . ARG A 1 85 ? -10.696 -11.006 12.559 1.00 97.06 85 ARG A C 1
ATOM 602 O O . ARG A 1 85 ? -11.390 -11.051 13.569 1.00 97.06 85 ARG A O 1
ATOM 609 N N . ARG A 1 86 ? -9.642 -10.194 12.446 1.00 97.00 86 ARG A N 1
ATOM 610 C CA . ARG A 1 86 ? -9.200 -9.293 13.517 1.00 97.00 86 ARG A CA 1
ATOM 611 C C . ARG A 1 86 ? -10.060 -8.035 13.638 1.00 97.00 86 ARG A C 1
ATOM 613 O O . ARG A 1 86 ? -10.259 -7.556 14.755 1.00 97.00 86 ARG A O 1
ATOM 620 N N . TYR A 1 87 ? -10.519 -7.525 12.501 1.00 98.00 87 TYR A N 1
ATOM 621 C CA . TYR A 1 87 ? -11.292 -6.300 12.345 1.00 98.00 87 TYR A CA 1
ATOM 622 C C . TYR A 1 87 ? -12.563 -6.602 11.531 1.00 98.00 87 TYR A C 1
ATOM 624 O O . TYR A 1 87 ? -12.640 -6.248 10.353 1.00 98.00 87 TYR A O 1
ATOM 632 N N . PRO A 1 88 ? -13.548 -7.304 12.127 1.00 97.81 88 PRO A N 1
ATOM 633 C CA . PRO A 1 88 ? -14.736 -7.771 11.409 1.00 97.81 88 PRO A CA 1
ATOM 634 C C . PRO A 1 88 ? -15.545 -6.631 10.784 1.00 97.81 88 PRO A C 1
ATOM 636 O O . PRO A 1 88 ? -16.031 -6.798 9.667 1.00 97.81 88 PRO A O 1
ATOM 639 N N . ASP A 1 89 ? -15.589 -5.474 11.447 1.00 96.75 89 ASP A N 1
ATOM 640 C CA . ASP A 1 89 ? -16.396 -4.315 11.045 1.00 96.75 89 ASP A CA 1
ATOM 641 C C . ASP A 1 89 ? -15.621 -3.272 10.219 1.00 96.75 89 ASP A C 1
ATOM 643 O O . ASP A 1 89 ? -16.216 -2.326 9.718 1.00 96.75 89 ASP A O 1
ATOM 647 N N . ALA A 1 90 ? -14.300 -3.426 10.055 1.00 97.94 90 ALA A N 1
ATOM 648 C CA . ALA A 1 90 ? -13.484 -2.446 9.335 1.00 97.94 90 ALA A CA 1
ATOM 649 C C . ALA A 1 90 ? -13.603 -2.598 7.812 1.00 97.94 90 ALA A C 1
ATOM 651 O O . ALA A 1 90 ? -13.666 -3.715 7.284 1.00 97.94 90 ALA A O 1
ATOM 652 N N . ALA A 1 91 ? -13.496 -1.503 7.067 1.00 97.81 91 ALA A N 1
ATOM 653 C CA . ALA A 1 91 ? -13.150 -1.585 5.654 1.00 97.81 91 ALA A CA 1
ATOM 654 C C . ALA A 1 91 ? -11.707 -2.104 5.518 1.00 97.81 91 ALA A C 1
ATOM 656 O O . ALA A 1 91 ? -10.800 -1.630 6.201 1.00 97.81 91 ALA A O 1
ATOM 657 N N . ILE A 1 92 ? -11.477 -3.092 4.646 1.00 97.94 92 ILE A N 1
ATOM 658 C CA . ILE A 1 92 ? -10.126 -3.602 4.364 1.00 97.94 92 ILE A CA 1
ATOM 659 C C . ILE A 1 92 ? -9.778 -3.243 2.933 1.00 97.94 92 ILE A C 1
ATOM 661 O O . ILE A 1 92 ? -10.383 -3.761 1.996 1.00 97.94 92 ILE A O 1
ATOM 665 N N . VAL A 1 93 ? -8.787 -2.373 2.788 1.00 98.06 93 VAL A N 1
ATOM 666 C CA . VAL A 1 93 ? -8.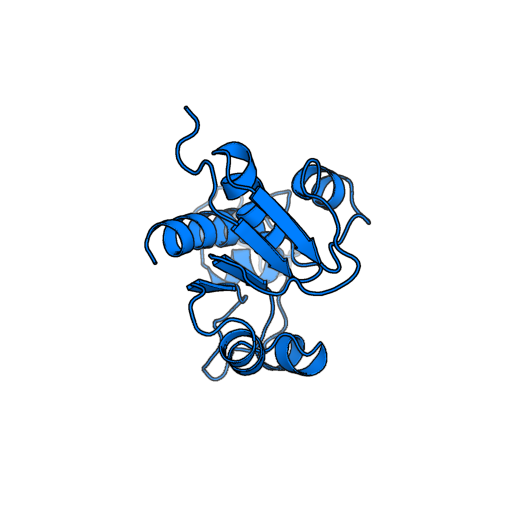293 -1.884 1.506 1.00 98.06 93 VAL A CA 1
ATOM 667 C C . VAL A 1 93 ? -6.950 -2.548 1.239 1.00 98.06 93 VAL A C 1
ATOM 669 O O . VAL A 1 93 ? -5.957 -2.243 1.895 1.00 98.06 93 VAL A O 1
ATOM 672 N N . ALA A 1 94 ? -6.920 -3.486 0.294 1.00 96.88 94 ALA A N 1
ATOM 673 C CA . ALA A 1 94 ? -5.704 -4.189 -0.097 1.00 96.88 94 ALA A CA 1
ATOM 674 C C . ALA A 1 94 ? -5.178 -3.641 -1.426 1.00 96.88 94 ALA A C 1
ATOM 676 O O . ALA A 1 94 ? -5.778 -3.851 -2.481 1.00 96.88 94 ALA A O 1
ATOM 677 N N . LEU A 1 95 ? -4.040 -2.957 -1.371 1.00 96.81 95 LEU A N 1
ATOM 678 C CA . LEU A 1 95 ? -3.263 -2.579 -2.537 1.00 96.81 95 LEU A CA 1
ATOM 679 C C . LEU A 1 95 ? -2.357 -3.741 -2.929 1.00 96.81 95 LEU A C 1
ATOM 681 O O . LEU A 1 95 ? -1.715 -4.371 -2.093 1.00 96.81 95 LEU A O 1
ATOM 685 N N . SER A 1 96 ? -2.278 -4.024 -4.219 1.00 96.12 96 SER A N 1
ATOM 686 C CA . SER A 1 96 ? -1.348 -5.026 -4.731 1.00 96.12 96 SER A CA 1
ATOM 687 C C . SER A 1 96 ? -0.956 -4.688 -6.158 1.00 96.12 96 SER A C 1
ATOM 689 O O . SER A 1 96 ? -1.787 -4.127 -6.874 1.00 96.12 96 SER A O 1
ATOM 691 N N . PRO A 1 97 ? 0.267 -5.039 -6.582 1.00 96.50 97 PRO A N 1
ATOM 692 C CA . PRO A 1 97 ? 0.735 -4.737 -7.931 1.00 96.50 97 PRO A CA 1
ATOM 693 C C . PRO A 1 97 ? -0.195 -5.253 -9.039 1.00 96.50 97 PRO A C 1
ATOM 695 O O . PRO A 1 97 ? -0.467 -4.531 -9.993 1.00 96.50 97 PRO A O 1
ATOM 698 N N . TYR A 1 98 ? -0.718 -6.477 -8.885 1.00 96.75 98 TYR A N 1
ATOM 699 C CA . TYR A 1 98 ? -1.521 -7.166 -9.906 1.00 96.75 98 TYR A CA 1
ATOM 700 C C . TYR A 1 98 ? -2.863 -7.716 -9.386 1.00 96.75 98 TYR A C 1
ATOM 702 O O . TYR A 1 98 ? -3.517 -8.502 -10.067 1.00 96.75 98 TYR A O 1
ATOM 710 N N . GLY A 1 99 ? -3.301 -7.302 -8.194 1.00 95.44 99 GLY A N 1
ATOM 711 C CA . GLY A 1 99 ? -4.510 -7.821 -7.548 1.00 95.44 99 GLY A CA 1
ATOM 712 C C . GLY A 1 99 ? -4.230 -8.941 -6.538 1.00 95.44 99 GLY A C 1
ATOM 713 O O . GLY A 1 99 ? -3.173 -9.562 -6.531 1.00 95.44 99 GLY A O 1
ATOM 714 N N . GLN A 1 100 ? -5.211 -9.216 -5.670 1.00 96.81 100 GLN A N 1
ATOM 715 C CA . GLN A 1 100 ? -5.133 -10.291 -4.665 1.00 96.81 100 GLN A CA 1
ATOM 716 C C . GLN A 1 100 ? -5.484 -11.685 -5.223 1.00 96.81 100 GLN A C 1
ATOM 718 O O . GLN A 1 100 ? -5.548 -12.661 -4.478 1.00 96.81 100 GLN A O 1
ATOM 723 N N . THR A 1 101 ? -5.788 -11.785 -6.517 1.00 96.38 101 THR A N 1
ATOM 724 C CA . THR A 1 101 ? -6.243 -13.018 -7.171 1.00 96.38 101 THR A CA 1
ATOM 725 C C . THR A 1 101 ? -5.770 -13.048 -8.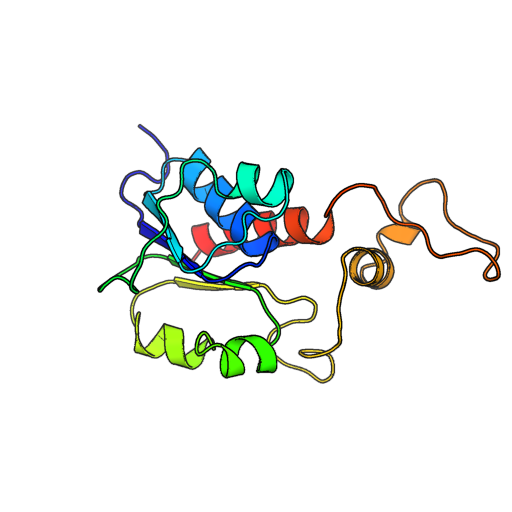619 1.00 96.38 101 THR A C 1
ATOM 727 O O . THR A 1 101 ? -5.431 -12.007 -9.177 1.00 96.38 101 THR A O 1
ATOM 730 N N . GLY A 1 102 ? -5.808 -14.225 -9.240 1.00 97.19 102 GLY A N 1
ATOM 731 C CA . GLY A 1 102 ? -5.402 -14.415 -10.630 1.00 97.19 102 GLY A CA 1
ATOM 732 C C . GLY A 1 102 ? -3.959 -14.910 -10.773 1.00 97.19 102 GLY A C 1
ATOM 733 O O . GLY A 1 102 ? -3.232 -15.002 -9.784 1.00 97.19 102 GLY A O 1
ATOM 734 N N . PRO A 1 103 ? -3.543 -15.262 -12.002 1.00 97.19 103 PRO A N 1
ATOM 735 C CA . PRO A 1 103 ? -2.251 -15.908 -12.261 1.00 97.19 103 PRO A CA 1
ATOM 736 C C . PRO A 1 103 ? -1.045 -14.999 -11.986 1.00 97.19 103 PRO A C 1
ATOM 738 O O . PRO A 1 103 ? 0.066 -15.488 -11.796 1.00 97.19 103 PRO A O 1
ATOM 741 N N . ASP A 1 104 ? -1.276 -13.688 -11.951 1.00 96.56 104 ASP A N 1
ATOM 742 C CA . ASP A 1 104 ? -0.234 -12.670 -11.860 1.00 96.56 104 ASP A CA 1
ATOM 743 C C . ASP A 1 104 ? -0.113 -12.062 -10.457 1.00 96.56 104 ASP A C 1
ATOM 745 O O . ASP A 1 104 ? 0.759 -11.228 -10.233 1.00 96.56 104 ASP A O 1
ATOM 749 N N . ALA A 1 105 ? -0.961 -12.482 -9.510 1.00 97.44 105 ALA A N 1
ATOM 750 C CA . ALA A 1 105 ? -1.129 -11.838 -8.205 1.00 97.44 105 ALA A CA 1
ATOM 751 C C . ALA A 1 105 ? 0.176 -11.710 -7.396 1.00 97.44 105 ALA A C 1
ATOM 753 O O . ALA A 1 105 ? 0.375 -10.720 -6.692 1.00 97.44 105 ALA A O 1
ATOM 754 N N . ASP A 1 106 ? 1.073 -12.689 -7.539 1.00 97.50 106 ASP A N 1
ATOM 755 C CA . ASP A 1 106 ? 2.372 -12.746 -6.860 1.00 97.50 106 ASP A CA 1
ATOM 756 C C . ASP A 1 106 ? 3.560 -12.504 -7.810 1.00 97.50 106 ASP A C 1
ATOM 758 O O . ASP A 1 106 ? 4.708 -12.802 -7.471 1.00 97.50 106 ASP A O 1
ATOM 762 N N . LYS A 1 107 ? 3.326 -11.965 -9.017 1.00 97.38 107 LYS A N 1
ATOM 763 C CA . LYS A 1 107 ? 4.433 -11.577 -9.900 1.00 97.38 107 LYS A CA 1
ATOM 764 C C . LYS A 1 107 ? 5.268 -10.470 -9.241 1.00 97.38 107 LYS A C 1
ATOM 766 O O . LYS A 1 107 ? 4.696 -9.503 -8.731 1.00 97.38 107 LYS A O 1
ATOM 771 N N . PRO A 1 108 ? 6.612 -10.553 -9.303 1.00 95.50 108 PRO A N 1
ATOM 772 C CA . PRO A 1 108 ? 7.479 -9.479 -8.839 1.00 95.50 108 PRO A CA 1
ATOM 773 C C . PRO A 1 108 ? 7.145 -8.156 -9.526 1.00 95.50 108 PRO A C 1
ATOM 775 O O . PRO A 1 108 ? 6.886 -8.115 -10.732 1.00 95.50 108 PRO A O 1
ATOM 778 N N . ALA A 1 109 ? 7.181 -7.074 -8.756 1.00 95.50 109 ALA A N 1
ATOM 779 C CA . ALA A 1 109 ? 6.864 -5.748 -9.248 1.00 95.50 109 ALA A CA 1
ATOM 780 C C . ALA A 1 109 ? 7.786 -4.690 -8.646 1.00 95.50 109 ALA A C 1
ATOM 782 O O . ALA A 1 109 ? 8.140 -4.720 -7.470 1.00 95.50 109 ALA A O 1
ATOM 783 N N . THR A 1 110 ? 8.130 -3.729 -9.485 1.00 94.50 110 THR A N 1
ATOM 784 C CA . THR A 1 110 ? 8.741 -2.444 -9.154 1.00 94.50 110 THR A CA 1
ATOM 785 C C . THR A 1 110 ? 7.970 -1.345 -9.879 1.00 94.50 110 THR A C 1
ATOM 787 O O . THR A 1 110 ? 7.239 -1.631 -10.837 1.00 94.50 110 THR A O 1
ATOM 790 N N . ASP A 1 111 ? 8.175 -0.086 -9.490 1.00 94.06 111 ASP A N 1
ATOM 791 C CA . ASP A 1 111 ? 7.559 1.049 -10.183 1.00 94.06 111 ASP A CA 1
ATOM 792 C C . ASP A 1 111 ? 7.847 1.036 -11.692 1.00 94.06 111 ASP A C 1
ATOM 794 O O . ASP A 1 111 ? 6.940 1.253 -12.484 1.00 94.06 111 ASP A O 1
ATOM 798 N N . LEU A 1 112 ? 9.067 0.658 -12.107 1.00 93.62 112 LEU A N 1
ATOM 799 C CA . LEU A 1 112 ? 9.425 0.500 -13.524 1.00 93.62 112 LEU A CA 1
ATOM 800 C C . LEU A 1 112 ? 8.524 -0.518 -14.231 1.00 93.62 112 LEU A C 1
ATOM 802 O O . LEU A 1 112 ? 7.944 -0.227 -15.274 1.00 93.62 112 LEU A O 1
ATOM 806 N N . THR A 1 113 ? 8.404 -1.720 -13.663 1.00 94.69 113 THR A N 1
ATOM 807 C CA . THR A 1 113 ? 7.625 -2.792 -14.297 1.00 94.69 113 THR A CA 1
ATOM 808 C C . THR A 1 113 ? 6.140 -2.450 -14.367 1.00 94.69 113 THR A C 1
ATOM 810 O O . THR A 1 113 ? 5.514 -2.713 -15.389 1.00 94.69 113 THR A O 1
ATOM 813 N N . LEU A 1 114 ? 5.588 -1.804 -13.334 1.00 95.62 114 LEU A N 1
ATOM 814 C CA . LEU A 1 114 ? 4.182 -1.395 -13.296 1.00 95.62 114 LEU A CA 1
ATOM 815 C C . LEU A 1 114 ? 3.905 -0.222 -14.237 1.00 95.62 114 LEU A C 1
ATOM 817 O O . LEU A 1 114 ? 2.899 -0.212 -14.950 1.00 95.62 114 LEU A O 1
ATOM 821 N N . PHE A 1 115 ? 4.827 0.734 -14.311 1.00 92.94 115 PHE A N 1
ATOM 822 C CA . PHE A 1 115 ? 4.763 1.849 -15.246 1.00 92.94 115 PHE A CA 1
ATOM 823 C C . PHE A 1 115 ? 4.711 1.370 -16.707 1.00 92.94 115 PHE A C 1
ATOM 825 O O . PHE A 1 115 ? 3.899 1.860 -17.495 1.00 92.94 115 PHE A O 1
ATOM 832 N N . CYS A 1 116 ? 5.511 0.362 -17.064 1.00 91.31 116 CYS A N 1
ATOM 833 C CA . CYS A 1 116 ? 5.453 -0.260 -18.386 1.00 91.31 116 CYS A CA 1
ATOM 834 C C . CYS A 1 116 ? 4.197 -1.130 -18.575 1.00 91.31 116 CYS A C 1
ATOM 836 O O . CYS A 1 116 ? 3.523 -1.006 -19.597 1.00 91.31 116 CYS A O 1
ATOM 838 N N . ALA A 1 117 ? 3.850 -1.977 -17.599 1.00 92.81 117 ALA A N 1
ATOM 839 C CA . ALA A 1 117 ? 2.713 -2.899 -17.688 1.00 92.81 117 ALA A CA 1
ATOM 840 C C . ALA A 1 117 ? 1.355 -2.180 -17.780 1.00 92.81 117 ALA A C 1
ATOM 842 O O . ALA A 1 117 ? 0.450 -2.658 -18.458 1.00 92.81 117 ALA A O 1
ATOM 843 N N . SER A 1 118 ? 1.222 -1.007 -17.155 1.00 92.06 118 SER A N 1
ATOM 844 C CA . SER A 1 118 ? 0.020 -0.160 -17.223 1.00 92.06 118 SER A CA 1
ATOM 845 C C . SER A 1 118 ? -0.165 0.560 -18.564 1.00 92.06 118 SER A C 1
ATOM 847 O O . SER A 1 118 ? -1.156 1.263 -18.751 1.00 92.06 118 SER A O 1
ATOM 849 N N . ALA A 1 119 ? 0.795 0.430 -19.486 1.00 89.88 119 ALA A N 1
ATOM 850 C CA . ALA A 1 119 ? 0.884 1.168 -20.743 1.00 89.88 119 ALA A CA 1
ATOM 851 C C . ALA A 1 119 ? 1.021 2.698 -20.603 1.00 89.88 119 ALA A C 1
ATOM 853 O O . ALA A 1 119 ? 1.118 3.378 -21.625 1.00 89.88 119 ALA A O 1
ATOM 854 N N . ILE A 1 120 ? 1.131 3.253 -19.387 1.00 88.69 120 ILE A N 1
ATOM 855 C CA . ILE A 1 120 ? 1.389 4.688 -19.171 1.00 88.69 120 ILE A CA 1
ATOM 856 C C . ILE A 1 120 ? 2.706 5.107 -19.830 1.00 88.69 120 ILE A C 1
ATOM 858 O O . ILE A 1 120 ? 2.773 6.186 -20.416 1.00 88.69 120 ILE A O 1
ATOM 862 N N . ALA A 1 121 ? 3.718 4.232 -19.832 1.00 87.50 121 ALA A N 1
ATOM 863 C CA . ALA A 1 121 ? 4.970 4.452 -20.558 1.00 87.50 121 ALA A CA 1
ATOM 864 C C . ALA A 1 121 ? 4.758 4.793 -22.045 1.00 87.50 121 ALA A C 1
ATOM 866 O O . ALA A 1 121 ? 5.544 5.533 -22.629 1.00 87.50 121 ALA A O 1
ATOM 867 N N . ARG A 1 122 ? 3.669 4.304 -22.657 1.00 86.12 122 ARG A N 1
ATOM 868 C CA . ARG A 1 122 ? 3.313 4.603 -24.048 1.00 86.12 122 ARG A CA 1
ATOM 869 C C . ARG A 1 122 ? 2.471 5.874 -24.220 1.00 86.12 122 ARG A C 1
ATOM 871 O O . ARG A 1 122 ? 2.208 6.262 -25.351 1.00 86.12 122 ARG A O 1
ATOM 878 N N . CYS A 1 123 ? 2.048 6.520 -23.143 1.00 86.00 123 CYS A N 1
ATOM 879 C CA . CYS A 1 123 ? 1.227 7.731 -23.189 1.00 86.00 123 CYS A CA 1
ATOM 880 C C . CYS A 1 123 ? 2.030 9.011 -22.913 1.00 86.00 123 CYS A C 1
ATOM 882 O O . CYS A 1 123 ? 1.471 10.102 -22.993 1.00 86.00 123 CYS A O 1
ATOM 884 N N . LEU A 1 124 ? 3.316 8.892 -22.573 1.00 82.88 124 LEU A N 1
ATOM 885 C CA . LEU A 1 124 ? 4.193 10.020 -22.265 1.00 82.88 124 LEU A CA 1
ATOM 886 C C . LEU A 1 124 ? 5.220 10.252 -23.376 1.00 82.88 124 LEU A C 1
ATOM 888 O O . LEU A 1 124 ? 5.531 9.361 -24.161 1.00 82.88 124 LEU A O 1
ATOM 892 N N . THR A 1 125 ? 5.763 11.466 -23.427 1.00 76.81 125 THR A N 1
ATOM 893 C CA . THR A 1 125 ? 6.899 11.808 -24.292 1.00 76.81 125 THR A CA 1
ATOM 894 C C . THR A 1 125 ? 8.181 11.134 -23.804 1.00 76.81 125 THR A C 1
ATOM 896 O O . THR A 1 125 ? 8.370 10.997 -22.596 1.00 76.81 125 THR A O 1
ATOM 899 N N . GLY A 1 126 ? 9.091 10.796 -24.721 1.00 74.88 126 GLY A N 1
ATOM 900 C CA . GLY A 1 126 ? 10.339 10.095 -24.384 1.00 74.88 126 GLY A CA 1
ATOM 901 C C . GLY A 1 126 ? 10.187 8.574 -24.359 1.00 74.88 126 GLY A C 1
ATOM 902 O O . GLY A 1 126 ? 10.812 7.904 -23.541 1.00 74.88 126 GLY A O 1
ATOM 903 N N . GLN A 1 127 ? 9.323 8.039 -25.228 1.00 73.69 127 GLN A N 1
ATOM 904 C CA . GLN A 1 127 ? 9.245 6.605 -25.484 1.00 73.69 127 GLN A CA 1
ATOM 905 C C . GLN A 1 127 ? 10.579 6.111 -26.043 1.00 73.69 127 GLN A C 1
ATOM 907 O O . GLN A 1 127 ? 11.223 6.796 -26.836 1.00 73.69 127 GLN A O 1
ATOM 912 N N . VAL A 1 128 ? 10.965 4.912 -25.625 1.00 77.31 128 VAL A N 1
ATOM 913 C CA . VAL A 1 128 ? 12.118 4.211 -26.179 1.00 77.31 128 VAL A CA 1
ATOM 914 C C . VAL A 1 128 ? 11.621 3.384 -27.362 1.00 77.31 128 VAL A C 1
ATOM 916 O O . VAL A 1 128 ? 10.893 2.410 -27.167 1.00 77.31 128 VAL A O 1
ATOM 919 N N . ASP A 1 129 ? 11.980 3.800 -28.577 1.00 79.38 129 ASP A N 1
ATOM 920 C CA . ASP A 1 129 ? 11.669 3.058 -29.807 1.00 79.38 129 ASP A CA 1
ATOM 921 C C . ASP A 1 129 ? 12.717 1.965 -30.095 1.00 79.38 129 ASP A C 1
ATOM 923 O O . ASP A 1 129 ? 12.396 0.931 -30.685 1.00 79.38 129 ASP A O 1
ATOM 927 N N . ASP A 1 130 ? 13.965 2.168 -29.657 1.00 87.06 130 ASP A N 1
ATOM 928 C CA . ASP A 1 130 ? 15.046 1.190 -29.774 1.00 87.06 130 ASP A CA 1
ATOM 929 C C . ASP A 1 130 ? 15.042 0.225 -28.581 1.00 87.06 130 ASP A C 1
ATOM 931 O O . ASP A 1 130 ? 15.441 0.560 -27.468 1.00 87.06 130 ASP A O 1
ATOM 935 N N . LEU A 1 131 ? 14.633 -1.019 -28.827 1.00 84.62 131 LEU A N 1
ATOM 936 C CA . LEU A 1 131 ? 14.557 -2.062 -27.801 1.00 84.62 131 LEU A CA 1
ATOM 937 C C . LEU A 1 131 ? 15.928 -2.511 -27.258 1.00 84.62 131 LEU A C 1
ATOM 939 O O . LEU A 1 131 ? 15.967 -3.327 -26.336 1.00 84.62 131 LEU A O 1
ATOM 943 N N . SER A 1 132 ? 17.041 -2.038 -27.828 1.00 91.00 132 SER A N 1
ATOM 944 C CA . SER A 1 132 ? 18.382 -2.255 -27.277 1.00 91.00 132 SER A CA 1
ATOM 945 C C . SER A 1 132 ? 18.731 -1.294 -26.136 1.00 91.00 132 SER A C 1
ATOM 947 O O . SER A 1 132 ? 19.640 -1.582 -25.352 1.00 91.00 132 SER A O 1
ATOM 949 N N . GLU A 1 133 ? 18.001 -0.185 -25.998 1.00 88.44 133 GLU A N 1
ATOM 950 C CA . GLU A 1 133 ? 18.169 0.755 -24.894 1.00 88.44 133 GLU A CA 1
ATOM 951 C C . GLU A 1 133 ? 17.524 0.239 -23.599 1.00 88.44 133 GLU A C 1
ATOM 953 O O . GLU A 1 133 ? 16.566 -0.539 -23.593 1.00 88.44 133 GLU A O 1
ATOM 958 N N . ALA A 1 134 ? 18.055 0.686 -22.458 1.00 88.38 134 ALA A N 1
ATOM 959 C CA . ALA A 1 134 ? 17.506 0.313 -21.161 1.00 88.38 134 ALA A CA 1
ATOM 960 C C . ALA A 1 134 ? 16.091 0.900 -20.969 1.00 88.38 134 ALA A C 1
ATOM 962 O O . ALA A 1 134 ? 15.855 2.055 -21.333 1.00 88.38 134 ALA A O 1
ATOM 963 N N . PRO A 1 135 ? 15.156 0.166 -20.331 1.00 87.00 135 PRO A N 1
ATOM 964 C CA . PRO A 1 135 ? 13.827 0.692 -20.052 1.00 87.00 135 PRO A CA 1
ATOM 965 C C . PRO A 1 135 ? 13.903 1.930 -19.158 1.00 87.00 135 PRO A C 1
ATOM 967 O O . PRO A 1 135 ? 14.616 1.946 -18.151 1.00 87.00 135 PRO A O 1
ATOM 970 N N . VAL A 1 136 ? 13.106 2.941 -19.489 1.00 87.75 136 VAL A N 1
ATOM 971 C CA . VAL A 1 136 ? 12.987 4.173 -18.705 1.00 87.75 136 VAL A CA 1
ATOM 972 C C . VAL A 1 136 ? 11.643 4.236 -17.990 1.00 87.75 136 VAL A C 1
ATOM 974 O O . VAL A 1 136 ? 10.648 3.647 -18.414 1.00 87.75 136 VAL A O 1
ATOM 977 N N . ARG A 1 137 ? 11.607 4.997 -16.899 1.00 88.94 137 ARG A N 1
ATOM 978 C CA . ARG A 1 137 ? 10.378 5.354 -16.187 1.00 88.94 137 ARG A CA 1
ATOM 979 C C . ARG A 1 137 ? 10.389 6.822 -15.814 1.00 88.94 137 ARG A C 1
ATOM 981 O O . ARG A 1 137 ? 11.449 7.443 -15.730 1.00 88.94 137 ARG A O 1
ATOM 988 N N . ALA A 1 138 ? 9.208 7.346 -15.513 1.00 87.00 138 ALA A N 1
ATOM 989 C CA . ALA A 1 138 ? 9.102 8.614 -14.814 1.00 87.00 138 ALA A CA 1
ATOM 990 C C . ALA A 1 138 ? 9.835 8.550 -13.460 1.00 87.00 138 ALA A C 1
ATOM 992 O O . ALA A 1 138 ? 9.923 7.499 -12.818 1.00 87.00 138 ALA A O 1
ATOM 993 N N . VAL A 1 139 ? 10.372 9.691 -13.031 1.00 88.56 139 VAL A N 1
ATOM 994 C CA . VAL A 1 139 ? 11.054 9.821 -11.740 1.00 88.56 139 VAL A CA 1
ATOM 995 C C . VAL A 1 139 ? 10.075 9.609 -10.576 1.00 88.56 139 VAL A C 1
ATOM 997 O O . VAL A 1 139 ? 8.899 9.965 -10.665 1.00 88.56 139 VAL A O 1
ATOM 1000 N N . GLY A 1 140 ? 10.569 9.067 -9.462 1.00 89.69 140 GLY A N 1
ATOM 1001 C CA . GLY A 1 140 ? 9.786 8.865 -8.238 1.00 89.69 140 GLY A CA 1
ATOM 1002 C C . GLY A 1 140 ? 9.120 7.493 -8.166 1.00 89.69 140 GLY A C 1
ATOM 1003 O O . GLY A 1 140 ? 9.663 6.529 -8.681 1.00 89.69 140 GLY A O 1
ATOM 1004 N N . GLU A 1 141 ? 7.974 7.399 -7.502 1.00 94.25 141 GLU A N 1
ATOM 1005 C CA . GLU A 1 141 ? 7.257 6.136 -7.261 1.00 94.25 141 GLU A CA 1
ATOM 1006 C C . GLU A 1 141 ? 5.808 6.285 -7.747 1.00 94.25 141 GLU A C 1
ATOM 1008 O O . GLU A 1 141 ? 4.860 6.323 -6.961 1.00 94.25 141 GLU A O 1
ATOM 1013 N N . GLN A 1 142 ? 5.636 6.495 -9.055 1.00 94.06 142 GLN A N 1
ATOM 1014 C CA . GLN A 1 142 ? 4.361 6.944 -9.633 1.00 94.06 142 GLN A CA 1
ATOM 1015 C C . GLN A 1 142 ? 3.224 5.952 -9.374 1.00 94.06 142 GLN A C 1
ATOM 1017 O O . GLN A 1 142 ? 2.114 6.346 -9.019 1.00 94.06 142 GLN A O 1
ATOM 1022 N N . SER A 1 143 ? 3.512 4.659 -9.491 1.00 95.00 143 SER A N 1
ATOM 1023 C CA . SER A 1 143 ? 2.557 3.577 -9.261 1.00 95.00 143 SER A CA 1
ATOM 1024 C C . SER A 1 143 ? 2.093 3.553 -7.805 1.00 95.00 143 SER A C 1
ATOM 1026 O O . SER A 1 143 ? 0.904 3.362 -7.5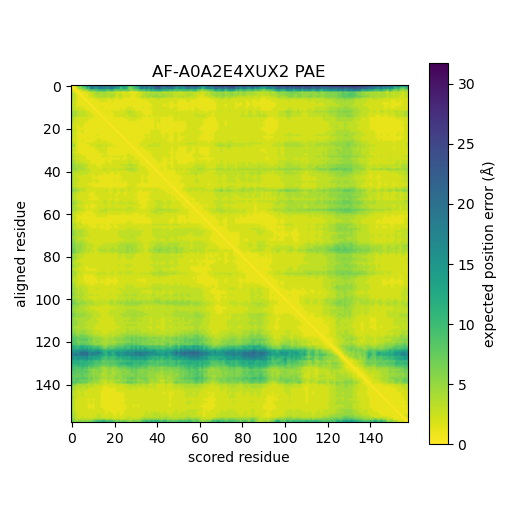50 1.00 95.00 143 SER A O 1
ATOM 1028 N N . ALA A 1 144 ? 2.995 3.816 -6.852 1.00 95.62 144 ALA A N 1
ATOM 1029 C CA . ALA A 1 144 ? 2.649 3.911 -5.435 1.00 95.62 144 ALA A CA 1
ATOM 1030 C C . ALA A 1 144 ? 1.717 5.101 -5.166 1.00 95.62 144 ALA A C 1
ATOM 1032 O O . ALA A 1 144 ? 0.720 4.954 -4.462 1.00 95.62 144 ALA A O 1
ATOM 1033 N N . PHE A 1 145 ? 1.987 6.264 -5.767 1.00 97.00 145 PHE A N 1
ATOM 1034 C CA . PHE A 1 145 ? 1.123 7.437 -5.617 1.00 97.00 145 PHE A CA 1
ATOM 1035 C C . PHE A 1 145 ? -0.262 7.232 -6.237 1.00 97.00 145 PHE A C 1
ATOM 1037 O O . PHE A 1 145 ? -1.271 7.508 -5.587 1.00 97.00 145 PHE A O 1
ATOM 1044 N N . ILE A 1 146 ? -0.326 6.717 -7.468 1.00 96.12 146 ILE A N 1
ATOM 1045 C CA . ILE A 1 146 ? -1.593 6.460 -8.165 1.00 96.12 146 ILE A CA 1
ATOM 1046 C C . ILE A 1 146 ? -2.403 5.394 -7.418 1.00 96.12 146 ILE A C 1
ATOM 1048 O O . ILE A 1 146 ? -3.580 5.608 -7.123 1.00 96.12 146 ILE A O 1
ATOM 1052 N N . GLY A 1 147 ? -1.772 4.270 -7.066 1.00 97.00 147 GLY A N 1
ATOM 1053 C CA . GLY A 1 147 ? -2.411 3.188 -6.319 1.00 97.00 147 GLY A CA 1
ATOM 1054 C C . GLY A 1 147 ? -2.868 3.631 -4.929 1.00 97.00 147 GLY A C 1
ATOM 1055 O O . GLY A 1 147 ? -3.995 3.343 -4.534 1.00 97.00 147 GLY A O 1
ATOM 1056 N N . GLY A 1 148 ? -2.035 4.388 -4.213 1.00 98.06 148 GLY A N 1
ATOM 1057 C CA . GLY A 1 148 ? -2.348 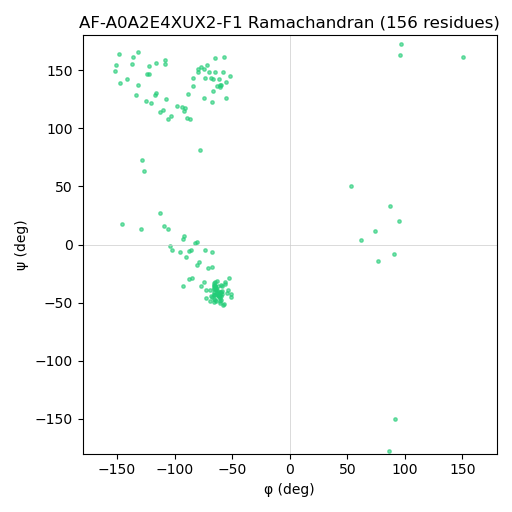4.947 -2.899 1.00 98.06 148 GLY A CA 1
ATOM 1058 C C . GLY A 1 148 ? -3.517 5.928 -2.913 1.00 98.06 148 GLY A C 1
ATOM 1059 O O . GLY A 1 148 ? -4.384 5.861 -2.042 1.00 98.06 148 GLY A O 1
ATOM 1060 N N . LEU A 1 149 ? -3.589 6.800 -3.922 1.00 97.62 149 LEU A N 1
ATOM 1061 C CA . LEU A 1 149 ? -4.722 7.705 -4.111 1.00 97.62 149 LEU A CA 1
ATOM 1062 C C . LEU A 1 149 ? -6.009 6.935 -4.427 1.00 97.62 149 LEU A C 1
ATOM 1064 O O . LEU A 1 149 ? -7.036 7.175 -3.794 1.00 97.62 149 LEU A O 1
ATOM 1068 N N . ALA A 1 150 ? -5.950 5.980 -5.359 1.00 97.75 150 ALA A N 1
ATOM 1069 C CA . ALA A 1 150 ? -7.094 5.135 -5.691 1.00 97.75 150 ALA A CA 1
ATOM 1070 C C . ALA A 1 150 ? -7.594 4.350 -4.465 1.00 97.75 150 ALA A C 1
ATOM 1072 O O . ALA A 1 150 ? -8.800 4.256 -4.237 1.00 97.75 150 ALA A O 1
ATOM 1073 N N . ALA A 1 151 ? -6.674 3.847 -3.640 1.00 98.06 151 ALA A N 1
ATOM 1074 C CA . ALA A 1 151 ? -6.992 3.152 -2.401 1.00 98.06 151 ALA A CA 1
ATOM 1075 C C . ALA A 1 151 ? -7.642 4.064 -1.356 1.00 98.06 151 ALA A C 1
ATOM 1077 O O . ALA A 1 151 ? -8.614 3.654 -0.726 1.00 98.06 151 ALA A O 1
ATOM 1078 N N . ALA A 1 152 ? -7.166 5.302 -1.204 1.00 97.44 152 ALA A N 1
ATOM 1079 C CA . ALA A 1 152 ? -7.799 6.275 -0.317 1.00 97.44 152 ALA A CA 1
ATOM 1080 C C . ALA A 1 152 ? -9.234 6.584 -0.768 1.00 97.44 152 ALA A C 1
ATOM 1082 O O . ALA A 1 152 ? -10.153 6.570 0.048 1.00 97.44 152 ALA A O 1
ATOM 1083 N N . CYS A 1 153 ? -9.452 6.789 -2.071 1.00 96.25 153 CYS A N 1
ATOM 1084 C CA . CYS A 1 153 ? -10.790 6.984 -2.634 1.00 96.25 153 CYS A CA 1
ATOM 1085 C C . CYS A 1 153 ? -11.706 5.778 -2.393 1.00 96.25 153 CYS A C 1
ATOM 1087 O O . CYS A 1 153 ? -12.842 5.957 -1.960 1.00 96.25 153 CYS A O 1
ATOM 1089 N N . ALA A 1 154 ? -11.213 4.559 -2.627 1.00 96.19 154 ALA A N 1
ATOM 1090 C CA . ALA A 1 154 ? -11.970 3.340 -2.360 1.00 96.19 154 ALA A CA 1
ATOM 1091 C C . ALA A 1 154 ? -12.291 3.182 -0.864 1.00 96.19 154 ALA A C 1
ATOM 1093 O O . ALA A 1 154 ? -13.416 2.845 -0.512 1.00 96.19 154 ALA A O 1
ATOM 1094 N N . GLY A 1 155 ? -11.331 3.476 0.018 1.00 95.69 155 GLY A N 1
ATOM 1095 C CA . GLY A 1 155 ? -11.518 3.412 1.466 1.00 95.69 155 GLY A CA 1
ATOM 1096 C C . GLY A 1 155 ? -12.513 4.442 1.998 1.00 95.69 155 GLY A C 1
ATOM 1097 O O . GLY A 1 155 ? -13.254 4.132 2.916 1.00 95.69 155 GLY A O 1
ATOM 1098 N N . MET A 1 156 ? -12.576 5.641 1.409 1.00 93.19 156 MET A N 1
ATOM 1099 C CA . MET A 1 156 ? -13.589 6.649 1.756 1.00 93.19 156 MET A CA 1
ATOM 1100 C C . MET A 1 156 ? -15.003 6.278 1.282 1.00 93.19 156 MET A C 1
ATOM 1102 O O . MET A 1 156 ? -15.972 6.853 1.771 1.00 93.19 156 MET A O 1
ATOM 1106 N N . HIS A 1 157 ? -15.126 5.376 0.304 1.00 91.94 157 HIS A N 1
ATOM 1107 C CA . HIS A 1 157 ? -16.415 4.920 -0.219 1.00 91.94 157 HIS A CA 1
ATOM 1108 C C . HIS A 1 157 ? -17.009 3.738 0.562 1.00 91.94 157 HIS A C 1
ATOM 1110 O O . HIS A 1 157 ? -18.230 3.579 0.560 1.00 91.94 157 HIS A O 1
ATOM 1116 N N . ALA A 1 158 ? -16.150 2.903 1.152 1.00 86.19 158 ALA A N 1
ATOM 1117 C CA . ALA A 1 158 ? -16.509 1.653 1.822 1.00 86.19 158 ALA A CA 1
ATOM 1118 C C . ALA A 1 158 ? -17.273 1.870 3.136 1.00 86.19 158 ALA A C 1
ATOM 1120 O O . ALA A 1 158 ? -18.173 1.041 3.404 1.00 86.19 158 ALA A O 1
#

pLDDT: mean 94.56, std 5.67, range [58.12, 98.75]

Solvent-accessible surface area (backbone atoms only — not comparable to full-atom values): 8878 Å² total; per-residue (Å²): 136,56,88,36,60,83,42,35,33,37,25,45,44,55,37,60,23,32,29,40,20,39,35,54,43,36,76,42,37,24,51,29,32,28,33,66,63,45,59,90,43,75,65,39,36,58,38,48,54,97,35,55,76,45,94,65,87,73,84,75,50,52,32,38,32,34,46,46,24,49,61,59,23,44,76,72,66,59,22,68,70,54,46,42,72,65,31,74,85,29,42,75,42,76,43,37,94,54,34,82,55,72,99,51,13,72,58,90,77,49,53,57,56,48,39,52,73,70,47,53,52,76,74,47,91,85,61,79,85,57,85,88,55,80,90,82,67,78,85,82,55,60,55,30,49,54,50,4,51,52,46,39,56,51,58,77,71,103

Sequence (158 aa):
MSVLQGLKVLQVGPGLGAAVCGRLFADVGADANCFEPARDTPLAEHLNNGKPSLTALPKSMDIVVLEGGPAALTENGWGVAAMRRRYPDAAIVALSPYGQTGPDADKPATDLTLFCASAIARCLTGQVDDLSEAPVRAVGEQSAFIGGLAAACAGMHA

Nearest PDB structures (foldseek):
  5yx6-assembly2_D  TM=7.313E-01  e=4.293E-08  Mycobacterium tuberculosis H37Rv
  5yx6-assembly1_B  TM=7.735E-01  e=1.649E-07  Mycobacterium tuberculosis H37Rv
  5yx6-assembly1_A  TM=7.376E-01  e=1.441E-07  Mycobacterium tuberculosis H37Rv
  8rp3-assembly1_B  TM=7.016E-01  e=3.021E-07  Mycobacterium tuberculosis
  2yim-assembly2_D  TM=7.130E-01  e=9.483E-07  Mycobacterium tuberculosis H37Rv

Mean predicted aligned error: 3.51 Å

Secondary structure (DSSP, 8-state):
--TTTT-EEEEESS-HHHHHHHHHHHHTT-EEEEES---SSHHHHHHTTTS-EESS--S--SEEEEES-HHHHHHTT--HHHHHHH-TTSEEEEE-SS-SSSTTTT----HHHHHHHTSGGGTSS-----TTSPP---SS-HHHHHHHHHHHHHHHH-

Radius of gyration: 16.46 Å; Cα contacts (8 Å, |Δi|>4): 279; chains: 1; bounding box: 35×37×49 Å

Foldseek 3Di:
DQPAAPAFEEEEAAALLSLLLLQVCVVSPHQRAYEHYDDPDPSSVVSCPPHHYDPDDDQEHQEYEEEEFQVVCVVVQNHPVSVCVRHVNHHYQYHFLVDNDDPCRHPDDALQVSCVVVCVLVVDPPRDPDPVDDRDDDPDRVCSNVSSVVSNVVRVVD